Protein AF-A0A949HC91-F1 (afdb_monomer)

Foldseek 3Di:
DDDDDDDPDPPPPCPPDFADWDDKAADPVAQQWIWTAGPVGWIWIGNGNPPDIDGD

Solvent-accessible surface area (backbone atoms only — not comparable to full-atom values): 3696 Å² total; per-residue (Å²): 140,87,83,90,82,75,83,82,75,78,73,70,77,81,67,84,78,78,59,60,74,77,48,76,48,72,46,93,90,40,84,35,31,34,40,37,35,27,77,79,71,51,50,33,31,22,76,59,61,68,78,50,73,42,81,105

Secondary structure (DSSP, 8-state):
--------------------EEEEEE-SS-TT-EEEEETTS-EEEESSTTS--EE-

Nearest PDB structures (foldseek):
  6fg9-assembly1_B  TM=8.968E-01  e=1.794E-01  Mus musculus
  6fg9-assembly1_A  TM=8.946E-01  e=1.794E-01  Mus musculus
  6ffy-assembly1_A-2  TM=8.936E-01  e=4.153E-01  Mus musculus
  5nmt-assembly1_A  TM=9.259E-01  e=1.222E+00  Mus musculus
  5mrh-assembly1_A  TM=8.329E-01  e=1.378E+00  Homo sapiens

Structure (mmCIF, N/CA/C/O backbone):
data_AF-A0A949HC91-F1
#
_entry.id   AF-A0A949HC91-F1
#
loop_
_atom_site.group_PDB
_atom_site.id
_atom_site.type_symbol
_atom_site.label_atom_id
_atom_site.label_alt_id
_atom_site.label_comp_id
_atom_site.label_asym_id
_atom_site.label_entity_id
_atom_site.label_seq_id
_atom_site.pdbx_PDB_ins_code
_atom_site.Cartn_x
_atom_site.Cartn_y
_atom_site.Cartn_z
_atom_site.occupancy
_atom_site.B_iso_or_equiv
_atom_site.auth_seq_id
_atom_site.auth_comp_id
_atom_site.auth_asym_id
_atom_site.auth_atom_id
_atom_site.pdbx_PDB_model_num
ATOM 1 N N . MET A 1 1 ? 26.897 -41.782 -29.669 1.00 38.12 1 MET A N 1
ATOM 2 C CA . MET A 1 1 ? 27.332 -40.869 -28.587 1.00 38.12 1 MET A CA 1
ATOM 3 C C . MET A 1 1 ? 26.148 -40.006 -28.143 1.00 38.12 1 MET A C 1
ATOM 5 O O . MET A 1 1 ? 25.740 -39.179 -28.948 1.00 38.12 1 MET A O 1
ATOM 9 N N . PRO A 1 2 ? 25.564 -40.158 -26.938 1.00 48.75 2 PRO A N 1
ATOM 10 C CA . PRO A 1 2 ? 24.554 -39.211 -26.466 1.00 48.75 2 PRO A CA 1
ATOM 11 C C . PRO A 1 2 ? 24.987 -38.541 -25.156 1.00 48.75 2 PRO A C 1
ATOM 13 O O . PRO A 1 2 ? 25.181 -39.221 -24.155 1.00 48.75 2 PRO A O 1
ATOM 16 N N . ARG A 1 3 ? 25.081 -37.206 -25.124 1.00 44.41 3 ARG A N 1
ATOM 17 C CA . ARG A 1 3 ? 24.925 -36.425 -23.882 1.00 44.41 3 ARG A CA 1
ATOM 18 C C . ARG A 1 3 ? 24.197 -35.123 -24.187 1.00 44.41 3 ARG A C 1
ATOM 20 O O . ARG A 1 3 ? 24.803 -34.087 -24.431 1.00 44.41 3 ARG A O 1
ATOM 27 N N . ARG A 1 4 ? 22.866 -35.199 -24.165 1.00 48.88 4 ARG A N 1
ATOM 28 C CA . ARG A 1 4 ? 21.976 -34.038 -24.187 1.00 48.88 4 ARG A CA 1
ATOM 29 C C . ARG A 1 4 ? 22.067 -33.359 -22.8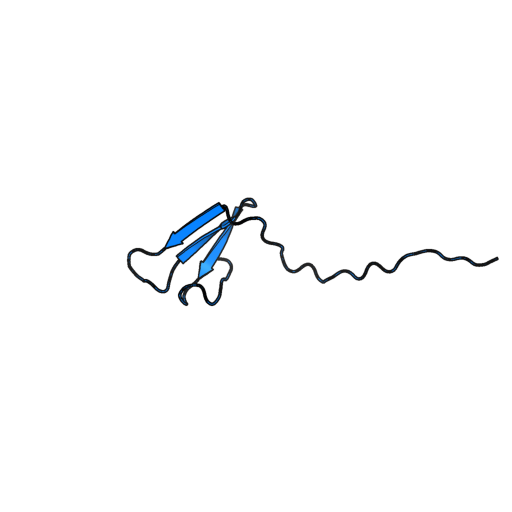16 1.00 48.88 4 ARG A C 1
ATOM 31 O O . ARG A 1 4 ? 21.527 -33.866 -21.839 1.00 48.88 4 ARG A O 1
ATOM 38 N N . ARG A 1 5 ? 22.806 -32.249 -22.729 1.00 61.81 5 ARG A N 1
ATOM 39 C CA . ARG A 1 5 ? 22.751 -31.325 -21.587 1.00 61.81 5 ARG A CA 1
ATOM 40 C C . ARG A 1 5 ? 21.698 -30.262 -21.879 1.00 61.81 5 ARG A C 1
ATOM 42 O O . ARG A 1 5 ? 21.707 -29.661 -22.944 1.00 61.81 5 ARG A O 1
ATOM 49 N N . GLY A 1 6 ? 20.825 -30.031 -20.911 1.00 46.88 6 GLY A N 1
ATOM 50 C CA . GLY A 1 6 ? 19.854 -28.946 -20.918 1.00 46.88 6 GLY A CA 1
ATOM 51 C C . GLY A 1 6 ? 19.104 -28.969 -19.600 1.00 46.88 6 GLY A C 1
ATOM 52 O O . GLY A 1 6 ? 18.075 -29.621 -19.486 1.00 46.88 6 GLY A O 1
ATOM 53 N N . ARG A 1 7 ? 19.723 -28.356 -18.591 1.00 57.09 7 ARG A N 1
ATOM 54 C CA . ARG A 1 7 ? 19.247 -28.176 -17.217 1.00 57.09 7 ARG A CA 1
ATOM 55 C C . ARG A 1 7 ? 17.799 -27.674 -17.245 1.00 57.09 7 ARG A C 1
ATOM 57 O O . ARG A 1 7 ? 17.547 -26.601 -17.780 1.00 57.09 7 ARG A O 1
ATOM 64 N N . GLY A 1 8 ? 16.867 -28.452 -16.699 1.00 45.84 8 GLY A N 1
ATOM 65 C CA . GLY A 1 8 ? 15.507 -27.984 -16.461 1.00 45.84 8 GLY A CA 1
ATOM 66 C C . GLY A 1 8 ? 15.551 -26.912 -15.383 1.00 45.84 8 GLY A C 1
ATOM 67 O O . GLY A 1 8 ? 15.682 -27.230 -14.204 1.00 45.84 8 GLY A O 1
ATOM 68 N N . THR A 1 9 ? 15.515 -25.645 -15.783 1.00 56.91 9 THR A N 1
ATOM 69 C CA . THR A 1 9 ? 15.211 -24.554 -14.863 1.00 56.91 9 THR A CA 1
ATOM 70 C C . THR A 1 9 ? 13.718 -24.649 -14.588 1.00 56.91 9 THR A C 1
ATOM 72 O O . THR A 1 9 ? 12.907 -24.352 -15.461 1.00 56.91 9 THR A O 1
ATOM 75 N N . THR A 1 10 ? 13.337 -25.124 -13.407 1.00 54.06 10 THR A N 1
ATOM 76 C CA . THR A 1 10 ? 11.970 -24.955 -12.915 1.00 54.06 10 THR A CA 1
ATOM 77 C C . THR A 1 10 ? 11.723 -23.459 -12.786 1.00 54.06 10 THR A C 1
ATOM 79 O O . THR A 1 10 ? 12.245 -22.830 -11.867 1.00 54.06 10 THR A O 1
ATOM 82 N N . ALA A 1 11 ? 10.979 -22.879 -13.726 1.00 53.69 11 ALA A N 1
ATOM 83 C CA . ALA A 1 11 ? 10.402 -21.562 -13.537 1.0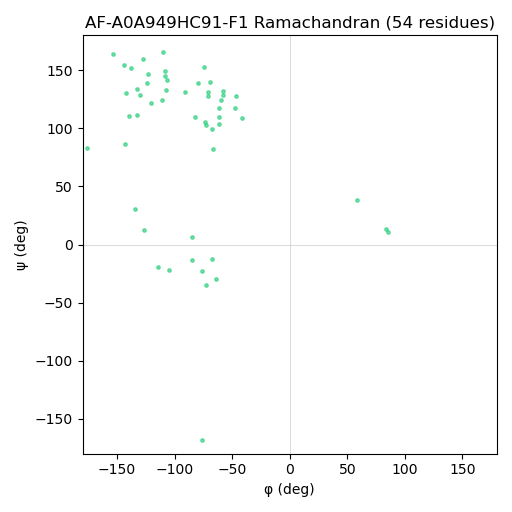0 53.69 11 ALA A CA 1
ATOM 84 C C . ALA A 1 11 ? 9.458 -21.667 -12.334 1.00 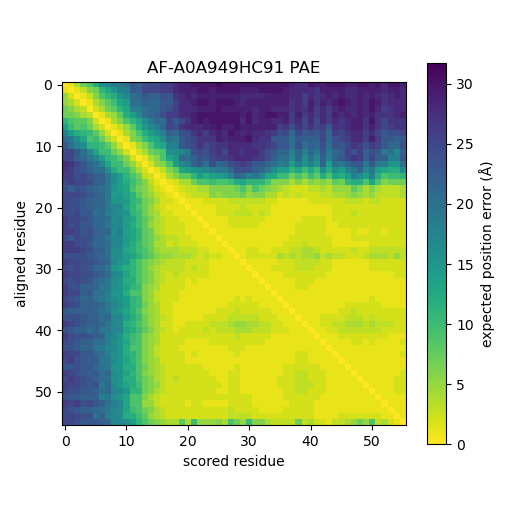53.69 11 ALA A C 1
ATOM 86 O O . ALA A 1 11 ? 8.430 -22.340 -12.406 1.00 53.69 11 ALA A O 1
ATOM 87 N N . HIS A 1 12 ? 9.828 -21.060 -11.204 1.00 49.19 12 HIS A N 1
ATOM 88 C CA . HIS A 1 12 ? 8.798 -20.618 -10.274 1.00 49.19 12 HIS A CA 1
ATOM 89 C C . HIS A 1 12 ? 7.945 -19.640 -11.076 1.00 49.19 12 HIS A C 1
ATOM 91 O O . HIS A 1 12 ? 8.500 -18.734 -11.696 1.00 49.19 12 HIS A O 1
ATOM 97 N N . ALA A 1 13 ? 6.637 -19.891 -11.152 1.00 49.62 13 ALA A N 1
ATOM 98 C CA . ALA A 1 13 ? 5.709 -18.941 -11.744 1.00 49.62 13 ALA A CA 1
ATOM 99 C C . ALA A 1 13 ? 6.033 -17.554 -11.176 1.00 49.62 13 ALA A C 1
ATOM 101 O O . ALA A 1 13 ? 6.203 -17.425 -9.962 1.00 49.62 13 ALA A O 1
ATOM 102 N N . ASP A 1 14 ? 6.214 -16.579 -12.065 1.00 53.25 14 ASP A N 1
ATOM 103 C CA . ASP A 1 14 ? 6.610 -15.214 -11.731 1.00 53.25 14 ASP A CA 1
ATOM 104 C C . ASP A 1 14 ? 5.458 -14.569 -10.950 1.00 53.25 14 ASP A C 1
ATOM 106 O O . ASP A 1 14 ? 4.554 -13.948 -11.504 1.00 53.25 14 ASP A O 1
ATOM 110 N N . ALA A 1 15 ? 5.404 -14.837 -9.646 1.00 60.41 15 ALA A N 1
ATOM 111 C CA . ALA A 1 15 ? 4.625 -14.021 -8.742 1.00 60.41 15 ALA A CA 1
ATOM 112 C C . ALA A 1 15 ? 5.254 -12.637 -8.837 1.00 60.41 15 ALA A C 1
ATOM 114 O O . ALA A 1 15 ? 6.446 -12.511 -8.549 1.00 60.41 15 ALA A O 1
ATOM 115 N N . ALA A 1 16 ? 4.472 -11.656 -9.294 1.00 69.88 16 ALA A N 1
ATOM 116 C CA . ALA A 1 16 ? 4.916 -10.282 -9.476 1.00 69.88 16 ALA A CA 1
ATOM 117 C C . ALA A 1 16 ? 5.782 -9.867 -8.281 1.00 69.88 16 ALA A C 1
ATOM 119 O O . ALA A 1 16 ? 5.304 -9.774 -7.145 1.00 69.88 16 ALA A O 1
ATOM 120 N N . ARG A 1 17 ? 7.085 -9.730 -8.525 1.00 81.62 17 ARG A N 1
ATOM 121 C CA . ARG A 1 17 ? 8.042 -9.451 -7.466 1.00 81.62 17 ARG A CA 1
ATOM 122 C C . ARG A 1 17 ? 8.004 -7.958 -7.201 1.00 81.62 17 ARG A C 1
ATOM 124 O O . ARG A 1 17 ? 8.467 -7.191 -8.030 1.00 81.62 17 ARG A O 1
ATOM 131 N N . ILE A 1 18 ? 7.462 -7.583 -6.050 1.00 87.88 18 ILE A N 1
ATOM 132 C CA . ILE A 1 18 ? 7.626 -6.237 -5.504 1.00 87.88 18 ILE A CA 1
ATOM 133 C C . ILE A 1 18 ? 9.082 -6.116 -5.038 1.00 87.88 18 ILE A C 1
ATOM 135 O O . ILE A 1 18 ? 9.585 -7.016 -4.350 1.00 87.88 18 ILE A O 1
ATOM 139 N N . ASP A 1 19 ? 9.762 -5.037 -5.416 1.00 93.25 19 ASP A N 1
ATOM 140 C CA . ASP A 1 19 ? 11.090 -4.723 -4.881 1.00 93.25 19 ASP A CA 1
ATOM 141 C C . ASP A 1 19 ? 11.010 -4.139 -3.446 1.00 93.25 19 ASP A C 1
ATOM 143 O O . ASP A 1 19 ? 9.984 -4.212 -2.766 1.00 93.25 19 ASP A O 1
ATOM 147 N N . ALA A 1 20 ? 12.105 -3.583 -2.928 1.00 95.81 20 ALA A N 1
ATOM 148 C CA . ALA A 1 20 ? 12.175 -3.062 -1.566 1.00 95.81 20 ALA A CA 1
ATOM 149 C C . ALA A 1 20 ? 11.126 -1.969 -1.284 1.00 95.81 20 ALA A C 1
ATOM 151 O O . ALA A 1 20 ? 11.022 -0.992 -2.032 1.00 95.81 20 ALA A O 1
ATO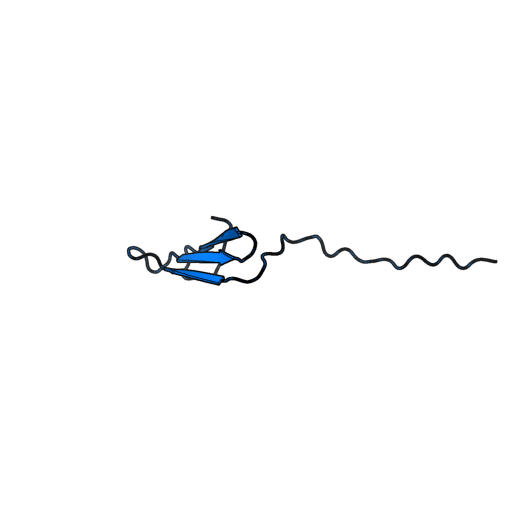M 152 N N . ILE A 1 21 ? 10.417 -2.102 -0.157 1.00 96.88 21 ILE A N 1
ATOM 153 C CA . ILE A 1 21 ? 9.545 -1.063 0.406 1.00 96.88 21 ILE A CA 1
ATOM 154 C C . ILE A 1 21 ? 10.411 0.069 0.962 1.00 96.88 21 ILE A C 1
ATOM 156 O O . ILE A 1 21 ? 11.312 -0.171 1.766 1.00 96.88 21 ILE A O 1
ATOM 160 N N . THR A 1 22 ? 10.129 1.301 0.546 1.00 98.12 22 THR A N 1
ATOM 161 C CA . THR A 1 22 ? 10.898 2.498 0.926 1.00 98.12 22 THR A CA 1
ATOM 162 C C . THR A 1 22 ? 10.098 3.480 1.772 1.00 98.12 22 THR A C 1
ATOM 164 O O . THR A 1 22 ? 10.692 4.294 2.478 1.00 98.12 22 THR A O 1
ATOM 167 N N . CYS A 1 23 ? 8.764 3.402 1.752 1.00 97.81 23 CYS A N 1
ATOM 168 C CA . CYS A 1 23 ? 7.905 4.268 2.553 1.00 97.81 23 CYS A CA 1
ATOM 169 C C . CYS A 1 23 ? 6.660 3.541 3.074 1.00 97.81 23 CYS A C 1
ATOM 171 O O . CYS A 1 23 ? 6.191 2.568 2.482 1.00 97.81 23 CYS A O 1
ATOM 173 N N . LEU A 1 24 ? 6.122 4.042 4.191 1.00 97.88 24 LEU A N 1
ATOM 174 C CA . LEU A 1 24 ? 4.884 3.568 4.802 1.00 97.88 24 LEU A CA 1
ATOM 175 C C . LEU A 1 24 ? 4.099 4.759 5.360 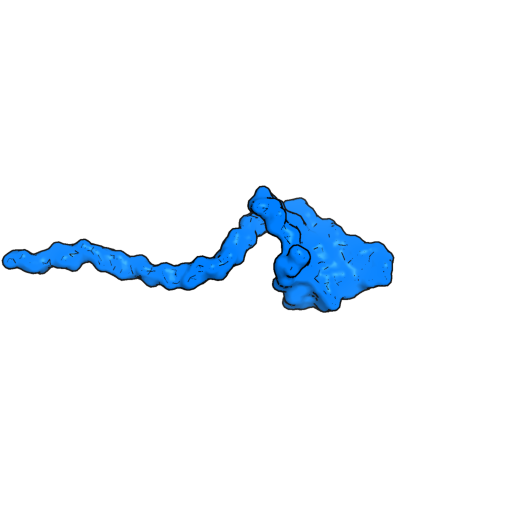1.00 97.88 24 LEU A C 1
ATOM 177 O O . LEU A 1 24 ? 4.662 5.589 6.075 1.00 97.88 24 LEU A O 1
ATOM 181 N N . ALA A 1 25 ? 2.812 4.842 5.026 1.00 98.44 25 ALA A N 1
ATOM 182 C CA . ALA A 1 25 ? 1.931 5.941 5.411 1.00 98.44 25 ALA A CA 1
ATOM 183 C C . ALA A 1 25 ? 0.601 5.395 5.965 1.00 98.44 25 ALA A C 1
ATOM 185 O O . ALA A 1 25 ? -0.174 4.815 5.201 1.00 98.44 25 ALA A O 1
ATOM 186 N N . PRO A 1 26 ? 0.315 5.540 7.272 1.00 98.19 26 PRO A N 1
ATOM 187 C CA . PRO A 1 26 ? -0.988 5.191 7.833 1.00 98.19 26 PRO A CA 1
ATOM 188 C C . PRO A 1 26 ? -2.050 6.237 7.469 1.00 98.19 26 PRO A C 1
ATOM 190 O O . PRO A 1 26 ? -1.737 7.412 7.272 1.00 98.19 26 PRO A O 1
ATOM 193 N N . SER A 1 27 ? -3.314 5.819 7.415 1.00 98.31 27 SER A N 1
ATOM 194 C CA . SER A 1 27 ? -4.442 6.748 7.324 1.00 98.31 27 SER A CA 1
ATOM 195 C C . SER A 1 27 ? -4.608 7.526 8.633 1.00 98.31 27 SER A C 1
ATOM 197 O O . SER A 1 27 ? -4.462 6.970 9.722 1.00 98.31 27 SER A O 1
ATOM 199 N N . GLY A 1 28 ? -4.923 8.819 8.524 1.00 98.00 28 GLY A N 1
ATOM 200 C CA . GLY A 1 28 ? -5.253 9.660 9.679 1.00 98.00 28 GLY A CA 1
ATOM 201 C C . GLY A 1 28 ? -6.664 9.417 10.222 1.00 98.00 28 GLY A C 1
ATOM 202 O O . GLY A 1 28 ? -6.916 9.681 11.394 1.00 98.00 28 GLY A O 1
ATOM 203 N N . ASP A 1 29 ? -7.559 8.885 9.387 1.00 98.38 29 ASP A N 1
ATOM 204 C CA . ASP A 1 29 ? -8.988 8.746 9.691 1.00 98.38 29 ASP A CA 1
ATOM 205 C C . ASP A 1 29 ? -9.395 7.304 10.033 1.00 98.38 29 ASP A C 1
ATOM 207 O O . ASP A 1 29 ? -10.419 7.081 10.676 1.00 98.38 29 ASP A O 1
ATOM 211 N N . ASP A 1 30 ? -8.602 6.313 9.608 1.00 98.31 30 ASP A N 1
ATOM 212 C CA . ASP A 1 30 ? -8.916 4.891 9.771 1.00 98.31 30 ASP A CA 1
ATOM 213 C C . ASP A 1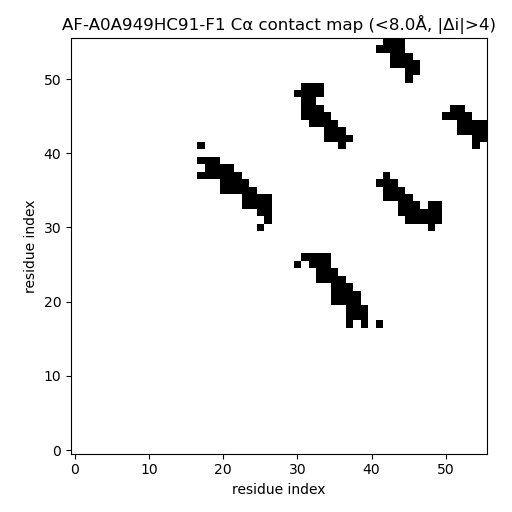 30 ? -7.669 4.069 10.146 1.00 98.31 30 ASP A C 1
ATOM 215 O O . ASP A 1 30 ? -6.813 3.828 9.291 1.00 98.31 30 ASP A O 1
ATOM 219 N N . PRO A 1 31 ? -7.571 3.549 11.384 1.00 97.81 31 PRO A N 1
ATOM 220 C CA . PRO A 1 31 ? -6.403 2.794 11.832 1.00 97.81 31 PRO A CA 1
ATOM 221 C C . PRO A 1 31 ? -6.224 1.445 11.118 1.00 97.81 31 PRO A C 1
ATOM 223 O O . PRO A 1 31 ? -5.172 0.820 11.254 1.00 97.81 31 PRO A O 1
ATOM 226 N N . SER A 1 32 ? -7.231 0.964 10.380 1.00 98.56 32 SER A N 1
ATOM 227 C CA . SER A 1 32 ? -7.123 -0.270 9.596 1.00 98.56 32 SER A CA 1
ATOM 228 C C . SER A 1 32 ? -6.502 -0.062 8.212 1.00 98.56 32 SER A C 1
ATOM 230 O O . SER A 1 32 ? -6.081 -1.042 7.591 1.00 98.56 32 SER A O 1
ATOM 232 N N . THR A 1 33 ? -6.380 1.191 7.759 1.00 98.62 33 THR A N 1
ATOM 233 C CA . THR A 1 33 ? -5.912 1.537 6.415 1.00 98.62 33 THR A CA 1
ATOM 234 C C . THR A 1 33 ? -4.503 2.137 6.426 1.00 98.62 33 THR A C 1
ATOM 236 O O . THR A 1 33 ? -4.206 3.061 7.184 1.00 98.62 33 THR A O 1
ATOM 239 N N . ALA A 1 34 ? -3.630 1.647 5.542 1.00 98.69 34 ALA A N 1
ATOM 240 C CA . ALA A 1 34 ? -2.301 2.215 5.296 1.00 98.69 34 ALA A CA 1
ATOM 241 C C . ALA A 1 34 ? -1.808 1.911 3.872 1.00 98.69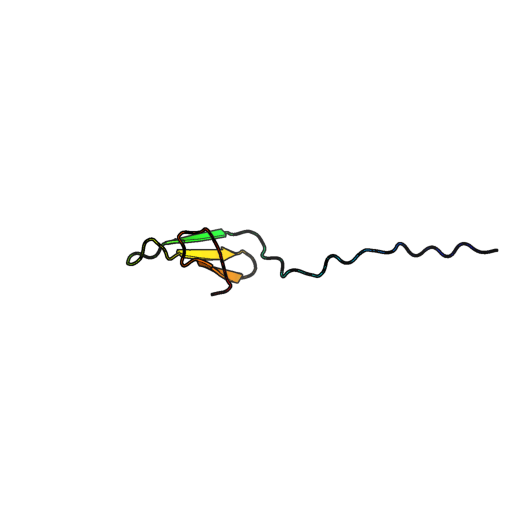 34 ALA A C 1
ATOM 243 O O . ALA A 1 34 ? -2.324 1.007 3.208 1.00 98.69 34 ALA A O 1
ATOM 244 N N . TRP A 1 35 ? -0.777 2.639 3.435 1.00 98.56 35 TRP A N 1
ATOM 245 C CA . TRP A 1 35 ? -0.107 2.462 2.146 1.00 98.56 35 TRP A CA 1
ATOM 246 C C . TRP A 1 35 ? 1.391 2.202 2.313 1.00 98.56 35 TRP A C 1
ATOM 248 O O . TRP A 1 35 ? 2.021 2.751 3.219 1.00 98.56 35 TRP A O 1
ATOM 258 N N . ALA A 1 36 ? 1.959 1.399 1.414 1.00 98.31 36 ALA A N 1
ATOM 259 C CA . ALA A 1 36 ? 3.391 1.137 1.314 1.00 98.31 36 ALA A CA 1
ATOM 260 C C . ALA A 1 36 ? 3.859 1.335 -0.131 1.00 98.31 36 ALA A C 1
ATOM 262 O O . ALA A 1 36 ? 3.260 0.783 -1.054 1.00 98.31 36 ALA A O 1
ATOM 263 N N . GLY A 1 37 ? 4.912 2.128 -0.316 1.00 97.75 37 GLY A N 1
ATOM 264 C CA . GLY A 1 37 ? 5.525 2.369 -1.621 1.00 97.75 37 GLY A CA 1
ATOM 265 C C . GLY A 1 37 ? 6.858 1.643 -1.747 1.00 97.75 37 GLY A C 1
ATOM 266 O O . GLY A 1 37 ? 7.633 1.575 -0.786 1.00 97.75 37 GLY A O 1
ATOM 267 N N . SER A 1 38 ? 7.129 1.103 -2.928 1.00 97.00 38 SER A N 1
ATOM 268 C CA . SER A 1 38 ? 8.356 0.370 -3.240 1.00 97.00 38 SER A CA 1
ATOM 269 C C . SER A 1 38 ? 9.271 1.125 -4.209 1.00 97.00 38 SER A C 1
ATOM 271 O O . SER A 1 38 ? 8.883 2.102 -4.851 1.00 97.00 38 SER A O 1
ATOM 273 N N . THR A 1 39 ? 10.522 0.676 -4.307 1.00 96.81 39 THR A N 1
ATOM 274 C CA . THR A 1 39 ? 11.555 1.283 -5.172 1.00 96.81 39 THR A CA 1
ATOM 275 C C . THR A 1 39 ? 11.216 1.186 -6.662 1.00 96.81 39 THR A C 1
ATOM 277 O O . THR A 1 39 ? 11.586 2.060 -7.441 1.00 96.81 39 THR A O 1
ATOM 280 N N . ASP A 1 40 ? 10.486 0.146 -7.058 1.00 94.06 40 ASP A N 1
ATOM 281 C CA . ASP A 1 40 ? 9.998 -0.097 -8.419 1.00 94.06 40 ASP A CA 1
ATOM 282 C C . ASP A 1 40 ? 8.673 0.632 -8.731 1.00 94.06 40 ASP A C 1
ATOM 284 O O . ASP A 1 40 ? 8.112 0.461 -9.812 1.00 94.06 40 ASP A O 1
ATOM 288 N N . GLY A 1 41 ? 8.189 1.489 -7.821 1.00 93.50 41 GLY A N 1
ATOM 289 C CA . GLY A 1 41 ? 7.027 2.354 -8.046 1.00 93.50 41 GLY A CA 1
ATOM 290 C C . GLY A 1 41 ? 5.674 1.686 -7.800 1.00 93.50 41 GLY A C 1
ATOM 291 O O . GLY A 1 41 ? 4.645 2.246 -8.181 1.00 93.50 41 GLY A O 1
ATOM 292 N N . VAL A 1 42 ? 5.649 0.513 -7.163 1.00 95.56 42 VAL A N 1
ATOM 293 C CA . VAL A 1 42 ? 4.405 -0.155 -6.776 1.00 95.56 42 VAL A CA 1
ATOM 294 C C . VAL A 1 42 ? 3.846 0.459 -5.493 1.00 95.56 42 VAL A C 1
ATOM 296 O O . VAL A 1 42 ? 4.577 0.754 -4.545 1.00 95.56 42 VAL A O 1
ATOM 299 N N . LEU A 1 43 ? 2.523 0.633 -5.462 1.00 96.81 43 LEU A N 1
ATOM 300 C CA . LEU A 1 43 ? 1.784 1.041 -4.276 1.00 96.81 43 LEU A CA 1
ATOM 301 C C . LEU A 1 43 ? 0.928 -0.122 -3.776 1.00 96.81 43 LEU A C 1
ATOM 303 O O . LEU A 1 43 ? 0.096 -0.667 -4.503 1.00 96.81 43 LEU A O 1
ATOM 307 N N . LEU A 1 44 ? 1.131 -0.482 -2.515 1.00 97.44 44 LEU A N 1
ATOM 308 C CA . LEU A 1 44 ? 0.340 -1.481 -1.815 1.00 97.44 44 LEU A CA 1
ATOM 309 C C . LEU A 1 44 ? -0.550 -0.800 -0.781 1.00 97.44 44 LEU A C 1
ATOM 311 O O . LEU A 1 44 ? -0.136 0.163 -0.135 1.00 97.44 44 LEU A O 1
ATOM 315 N N . GLN A 1 45 ? -1.748 -1.337 -0.587 1.00 98.38 45 GLN A N 1
ATOM 316 C CA . GLN A 1 45 ? -2.700 -0.900 0.421 1.00 98.38 45 GLN A CA 1
ATOM 317 C C . GLN A 1 45 ? -3.097 -2.067 1.319 1.00 98.38 45 GLN A C 1
ATOM 319 O O . GLN A 1 45 ? -3.371 -3.174 0.850 1.00 98.38 45 GLN A O 1
ATOM 324 N N . THR A 1 46 ? -3.197 -1.785 2.611 1.00 98.62 46 THR A N 1
ATOM 325 C CA . THR A 1 46 ? -3.913 -2.628 3.567 1.00 98.62 46 THR A CA 1
ATOM 326 C C . THR A 1 46 ? -5.211 -1.945 3.991 1.00 98.62 46 THR A C 1
ATOM 328 O O . THR A 1 46 ? -5.293 -0.716 4.015 1.00 98.62 46 THR A O 1
ATOM 331 N N . ARG A 1 47 ? -6.226 -2.754 4.304 1.00 98.44 47 ARG A N 1
ATOM 332 C CA . ARG A 1 47 ? -7.500 -2.349 4.931 1.00 98.44 47 ARG A CA 1
ATOM 333 C C . ARG A 1 47 ? -7.804 -3.178 6.184 1.00 98.44 47 ARG A C 1
ATOM 335 O O . ARG A 1 47 ? -8.930 -3.217 6.666 1.00 98.44 47 ARG A O 1
ATOM 342 N N . ASP A 1 48 ? -6.817 -3.928 6.666 1.00 98.50 48 ASP A N 1
ATOM 343 C CA . ASP A 1 48 ? -6.962 -4.855 7.785 1.00 98.50 48 ASP A CA 1
ATOM 344 C C . ASP A 1 48 ? -5.812 -4.734 8.791 1.00 98.50 48 ASP A C 1
ATOM 346 O O . ASP A 1 48 ? -5.473 -5.707 9.473 1.00 98.50 48 ASP A O 1
ATOM 350 N N . ALA A 1 49 ? -5.259 -3.522 8.914 1.00 97.69 49 ALA A N 1
ATOM 351 C CA . ALA A 1 49 ? -4.140 -3.181 9.789 1.00 97.69 49 ALA A CA 1
ATOM 352 C C . ALA A 1 49 ? -2.868 -4.003 9.501 1.00 97.69 49 ALA A C 1
ATOM 354 O O . ALA A 1 49 ? -2.148 -4.409 10.414 1.00 97.69 49 ALA A O 1
ATOM 355 N N . GLY A 1 50 ? -2.593 -4.256 8.219 1.00 97.69 50 GLY A N 1
ATOM 356 C CA . GLY A 1 50 ? -1.358 -4.877 7.746 1.00 97.69 50 GLY A CA 1
ATOM 357 C C . GLY A 1 50 ? -1.349 -6.404 7.761 1.00 97.69 50 GLY A C 1
ATOM 358 O O . GLY A 1 50 ? -0.280 -6.985 7.564 1.00 97.69 50 GLY A O 1
ATOM 359 N N . ARG A 1 51 ? -2.498 -7.065 7.972 1.00 98.25 51 ARG A N 1
ATOM 360 C CA . ARG A 1 51 ? -2.595 -8.535 7.871 1.00 98.25 51 ARG A CA 1
ATOM 361 C C . ARG A 1 51 ? -2.526 -8.994 6.418 1.00 98.25 51 ARG A C 1
ATOM 363 O O . ARG A 1 51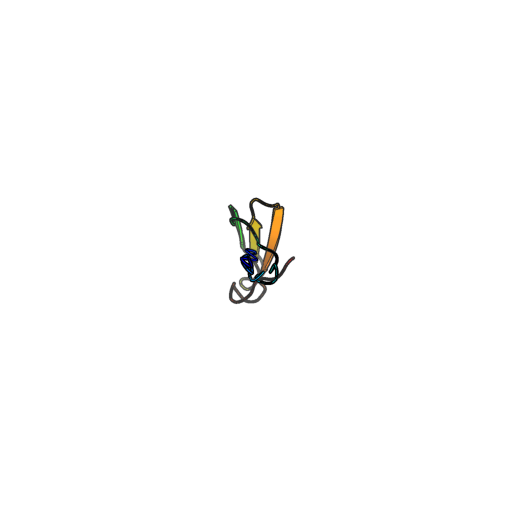 ? -1.947 -10.043 6.141 1.00 98.25 51 ARG A O 1
ATOM 370 N N . SER A 1 52 ? -3.089 -8.208 5.504 1.00 97.12 52 SER A N 1
ATOM 371 C CA . SER A 1 52 ? -2.996 -8.409 4.064 1.00 97.12 52 SER A CA 1
ATOM 372 C C . SER A 1 52 ? -2.756 -7.095 3.324 1.00 97.12 52 SER A C 1
ATOM 374 O O . SER A 1 52 ? -3.112 -6.005 3.783 1.00 97.12 52 SER A O 1
ATOM 376 N N . TRP A 1 53 ? -2.105 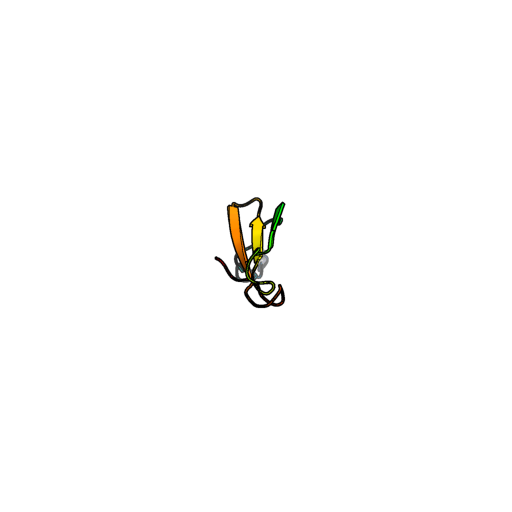-7.228 2.169 1.00 95.94 53 TRP A N 1
ATOM 377 C CA . TRP A 1 53 ? -1.727 -6.128 1.294 1.00 95.94 53 TRP A CA 1
ATOM 378 C C . TRP A 1 53 ? -2.109 -6.477 -0.138 1.00 95.94 53 TRP A C 1
ATOM 380 O O . TRP A 1 53 ? -1.845 -7.586 -0.605 1.00 95.94 53 TRP A O 1
ATOM 390 N N . ALA A 1 54 ? -2.728 -5.525 -0.823 1.00 95.69 54 ALA A N 1
ATOM 391 C CA . ALA A 1 54 ? -3.114 -5.635 -2.223 1.00 95.69 54 ALA A CA 1
ATOM 392 C C . ALA A 1 54 ? -2.574 -4.438 -3.006 1.00 95.69 54 ALA A C 1
ATOM 394 O O . ALA A 1 54 ? -2.279 -3.399 -2.418 1.00 95.69 54 ALA A O 1
ATOM 395 N N . LEU A 1 55 ? -2.460 -4.578 -4.328 1.00 94.50 55 LEU A N 1
ATOM 396 C CA . LEU A 1 55 ? -2.210 -3.434 -5.204 1.00 94.50 55 LEU A CA 1
ATOM 397 C C . LEU A 1 55 ? -3.336 -2.410 -5.018 1.00 94.50 55 LEU A C 1
ATOM 399 O O . LEU A 1 55 ? -4.511 -2.789 -5.021 1.00 94.50 55 LEU A O 1
ATOM 403 N N . ALA A 1 56 ? -2.943 -1.159 -4.779 1.00 88.50 56 ALA A N 1
ATOM 404 C CA . ALA A 1 56 ? -3.852 -0.042 -4.542 1.00 88.50 56 ALA A CA 1
ATOM 405 C C . ALA A 1 56 ? -4.524 0.445 -5.833 1.00 88.50 56 ALA A C 1
ATOM 407 O O . ALA A 1 56 ? -3.856 0.424 -6.893 1.00 88.50 56 ALA A O 1
#

Mean predicted aligned error: 10.27 Å

Sequence (56 aa):
MPRRRGRGTTAHADAARIDAITCLAPSGDDPSTAWAGSTDGVLLQTRDAGRSWALA

pLDDT: mean 83.87, std 20.48, range [38.12, 98.69]

Radius of gyration: 19.22 Å; Cα contacts (8 Å, |Δi|>4): 80; chains: 1; bounding box: 36×50×40 Å